Protein AF-A0A1B7NQL5-F1 (afdb_monomer_lite)

Secondary structure (DSSP, 8-state):
------GGG--PPPPPSSHHHHHHHHHHHHHHHHHHHHHHH-HHHHHH-HHHIIIIITTTGGG-HHHHHHHHHHHHHHHTTT-HHHHHHHHHHHHHHHHHHHHHHHHHHHTT-GGGGGGHHHHHHHHHHHHHHHHHHHHTTT----TT---

Radius of gyration: 19.44 Å; chains: 1; bounding box: 49×43×49 Å

InterPro domains:
  IPR052427 Glycosyltransferase family GT2 and GT47 [PTHR47844] (3-150)

Foldseek 3Di:
DDDPDDPVPDDDDDADPDCVNLVVLLVVLLVLVVVLVVLQPDVVNCVPPVPCNVPPSVCLVVLLCVVNLVVVLVVLCVVCVVDPVSSVVSNVVSVVVVLVVLVVVCVVVCVVPVVCVVCSVVSVVVSNVSSVSSVVSVVVSVDPDPVVDDD

Structure (mmCIF, N/CA/C/O backbone):
data_AF-A0A1B7NQL5-F1
#
_entry.id   AF-A0A1B7NQL5-F1
#
loop_
_atom_site.group_PDB
_atom_site.id
_atom_site.type_symbol
_atom_site.label_atom_id
_atom_site.label_alt_id
_atom_site.label_comp_id
_atom_site.label_asym_id
_atom_site.label_entity_id
_atom_site.label_seq_id
_atom_site.pdbx_PDB_ins_code
_atom_site.Cartn_x
_atom_site.Cartn_y
_atom_site.Cartn_z
_atom_site.occupancy
_atom_site.B_iso_or_equiv
_atom_site.auth_seq_id
_atom_site.auth_comp_id
_atom_site.auth_asym_id
_atom_site.auth_atom_id
_atom_site.pdbx_PDB_model_num
ATOM 1 N N . MET A 1 1 ? 12.531 -5.306 25.997 1.00 44.16 1 MET A N 1
ATOM 2 C CA . MET A 1 1 ? 11.134 -5.563 25.584 1.00 44.16 1 MET A CA 1
ATOM 3 C C . MET A 1 1 ? 11.053 -7.027 25.187 1.00 44.16 1 MET A C 1
ATOM 5 O O . MET A 1 1 ? 11.649 -7.391 24.185 1.00 44.16 1 MET A O 1
ATOM 9 N N . TYR A 1 2 ? 10.441 -7.876 26.013 1.00 54.28 2 TYR A N 1
ATOM 10 C CA . TYR A 1 2 ? 10.239 -9.285 25.668 1.00 54.28 2 TYR A CA 1
ATOM 11 C C . TYR A 1 2 ? 8.988 -9.381 24.795 1.00 54.28 2 TYR A C 1
ATOM 13 O O . TYR A 1 2 ? 7.896 -9.052 25.249 1.00 54.28 2 TYR A O 1
ATOM 21 N N . PHE A 1 3 ? 9.153 -9.775 23.533 1.00 62.84 3 PHE A N 1
ATOM 22 C CA . PHE A 1 3 ? 8.026 -10.105 22.668 1.00 62.84 3 PHE A CA 1
ATOM 23 C C . PHE A 1 3 ? 7.581 -11.529 22.998 1.00 62.84 3 PHE A C 1
ATOM 25 O O . PHE A 1 3 ? 8.237 -12.495 22.617 1.00 62.84 3 PHE A O 1
ATOM 32 N N . GLN A 1 4 ? 6.485 -11.656 23.745 1.00 73.69 4 GLN A N 1
ATOM 33 C CA . GLN A 1 4 ? 5.819 -12.940 23.938 1.00 73.69 4 GLN A CA 1
ATOM 34 C C . GLN A 1 4 ? 5.035 -13.260 22.666 1.00 73.69 4 GLN A C 1
ATOM 36 O O . GLN A 1 4 ? 3.957 -12.720 22.437 1.00 73.69 4 GLN A O 1
ATOM 41 N N . ASN A 1 5 ? 5.620 -14.095 21.811 1.00 71.38 5 ASN A N 1
ATOM 42 C CA . ASN A 1 5 ? 4.960 -14.652 20.639 1.00 71.38 5 ASN A CA 1
ATOM 43 C C . ASN A 1 5 ? 4.732 -16.144 20.899 1.00 71.38 5 ASN A C 1
ATOM 45 O O . ASN A 1 5 ? 5.573 -16.971 20.551 1.00 71.38 5 ASN A O 1
ATOM 49 N N . ASP A 1 6 ? 3.642 -16.462 21.598 1.00 80.06 6 ASP A N 1
ATOM 50 C CA . ASP A 1 6 ? 3.214 -17.840 21.846 1.00 80.06 6 ASP A CA 1
ATOM 51 C C . ASP A 1 6 ? 2.011 -18.156 20.941 1.00 80.06 6 ASP A C 1
ATOM 53 O O . ASP A 1 6 ? 1.071 -17.354 20.905 1.00 80.06 6 ASP A O 1
ATOM 57 N N . PRO A 1 7 ? 1.989 -19.300 20.232 1.00 75.75 7 PRO A N 1
ATOM 58 C CA . PRO A 1 7 ? 0.844 -19.713 19.418 1.00 75.75 7 PRO A CA 1
ATOM 59 C C . PRO A 1 7 ? -0.487 -19.733 20.186 1.00 75.75 7 PRO A C 1
ATOM 61 O O . PRO A 1 7 ? -1.542 -19.495 19.608 1.00 75.75 7 PRO A O 1
ATOM 64 N N . LYS A 1 8 ? -0.462 -19.970 21.503 1.00 75.06 8 LYS A N 1
ATOM 65 C CA . LYS A 1 8 ? -1.659 -19.970 22.361 1.00 75.06 8 LYS A CA 1
ATOM 66 C C . LYS A 1 8 ? -2.215 -18.571 22.629 1.00 75.06 8 LYS A C 1
ATOM 68 O O . LYS A 1 8 ? -3.329 -18.454 23.128 1.00 75.06 8 LYS A O 1
ATOM 73 N N . ALA A 1 9 ? -1.452 -17.523 22.323 1.00 78.50 9 ALA A N 1
ATOM 74 C CA . ALA A 1 9 ? -1.863 -16.129 22.447 1.00 78.50 9 ALA A CA 1
ATOM 75 C C . ALA A 1 9 ? -2.358 -15.530 21.113 1.00 78.50 9 ALA A C 1
ATOM 77 O O . ALA A 1 9 ? -2.580 -14.320 21.029 1.00 78.50 9 ALA A O 1
ATOM 78 N N . GLU A 1 10 ? -2.538 -16.344 20.064 1.00 77.75 10 GLU A N 1
ATOM 79 C CA . GLU A 1 10 ? -3.060 -15.882 18.777 1.00 77.75 10 GLU A CA 1
ATOM 80 C C . GLU A 1 10 ? -4.555 -15.538 18.878 1.00 77.75 10 GLU A C 1
ATOM 82 O O . GLU A 1 10 ? -5.410 -16.394 19.106 1.00 77.75 10 GLU A O 1
ATOM 87 N N . VAL A 1 11 ? -4.889 -14.257 18.697 1.00 78.31 11 VAL A N 1
ATOM 88 C CA . VAL A 1 11 ? -6.280 -13.791 18.688 1.00 78.31 11 VAL A CA 1
ATOM 89 C C . VAL A 1 11 ? -6.833 -13.876 17.270 1.00 78.31 11 VAL A C 1
ATOM 91 O O . VAL A 1 11 ? -6.478 -13.075 16.405 1.00 78.31 11 VAL A O 1
ATOM 94 N N . GLN A 1 12 ? -7.751 -14.812 17.042 1.00 77.25 12 GLN A N 1
ATOM 95 C CA . GLN A 1 12 ? -8.478 -14.908 15.779 1.00 77.25 12 GLN A CA 1
ATOM 96 C C . GLN A 1 12 ? -9.683 -13.965 15.781 1.00 77.25 12 GLN A C 1
ATOM 98 O O . GLN A 1 12 ? -10.548 -14.022 16.655 1.00 77.25 12 GLN A O 1
ATOM 103 N N . THR A 1 13 ? -9.757 -13.077 14.791 1.00 74.25 13 THR A N 1
ATOM 104 C CA . THR A 1 13 ? -10.932 -12.223 14.599 1.00 74.25 13 THR A CA 1
ATOM 105 C C . THR A 1 13 ? -11.946 -12.927 13.714 1.00 74.25 13 THR A C 1
ATOM 107 O O . THR A 1 13 ? -11.655 -13.193 12.547 1.00 74.25 13 THR A O 1
ATOM 110 N N . THR A 1 14 ? -13.146 -13.173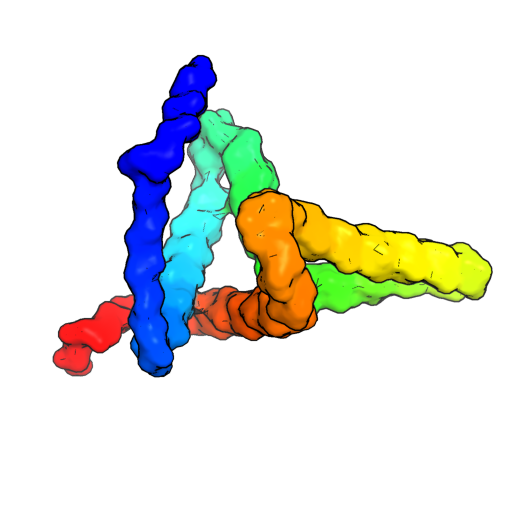 14.234 1.00 72.06 14 THR A N 1
ATOM 111 C CA . THR A 1 14 ? -14.261 -13.649 13.416 1.00 72.06 14 THR A CA 1
ATOM 112 C C . THR A 1 14 ? -14.704 -12.537 12.465 1.00 72.06 14 THR A C 1
ATOM 114 O O . THR A 1 14 ? -14.937 -11.393 12.864 1.00 72.06 14 THR A O 1
ATOM 117 N N . LEU A 1 15 ? -14.756 -12.865 11.178 1.00 72.06 15 LEU A N 1
ATOM 118 C CA . LEU A 1 15 ? -15.222 -11.975 10.120 1.00 72.06 15 LEU A CA 1
ATOM 119 C C . LEU A 1 15 ? -16.657 -12.380 9.778 1.00 72.06 15 LEU A C 1
ATOM 121 O O . LEU A 1 15 ? -16.961 -13.566 9.689 1.00 72.06 15 LEU A O 1
ATOM 125 N N . GLU A 1 16 ? -17.553 -11.404 9.635 1.00 76.19 16 GLU A N 1
ATOM 126 C CA . GLU A 1 16 ? -18.906 -11.687 9.147 1.00 76.19 16 GLU A CA 1
ATOM 127 C C . GLU A 1 16 ? -18.847 -12.037 7.649 1.00 76.19 16 GLU A C 1
ATOM 129 O O . GLU A 1 16 ? -18.048 -11.459 6.919 1.00 76.19 16 GLU A O 1
ATOM 134 N N . ASN A 1 17 ? -19.687 -12.961 7.174 1.00 74.50 17 ASN A N 1
ATOM 135 C CA . ASN A 1 17 ? -19.663 -13.406 5.769 1.00 74.50 17 ASN A CA 1
ATOM 136 C C . ASN A 1 17 ? -20.533 -12.544 4.830 1.00 74.50 17 ASN A C 1
ATOM 138 O O . ASN A 1 17 ? -20.478 -12.701 3.613 1.00 74.50 17 ASN A O 1
ATOM 142 N N . ASP A 1 18 ? -21.320 -11.619 5.385 1.00 79.31 18 ASP A N 1
ATOM 143 C CA . ASP A 1 18 ? -22.311 -10.833 4.644 1.00 79.31 18 ASP A CA 1
ATOM 144 C C . ASP A 1 18 ? -21.805 -9.434 4.256 1.00 79.31 18 ASP A C 1
ATOM 146 O O . ASP A 1 18 ? -20.749 -8.970 4.685 1.00 79.31 18 ASP A O 1
ATOM 150 N N . ALA A 1 19 ? -22.641 -8.658 3.552 1.00 76.81 19 ALA A N 1
ATOM 151 C CA . ALA A 1 19 ? -22.429 -7.226 3.288 1.00 76.81 19 ALA A CA 1
ATOM 152 C C . ALA A 1 19 ? -22.170 -6.378 4.558 1.00 76.81 19 ALA A C 1
ATOM 154 O O . ALA A 1 19 ? -21.692 -5.240 4.486 1.00 76.81 19 ALA A O 1
ATOM 155 N N . LYS A 1 20 ? -22.462 -6.922 5.743 1.00 78.44 20 LYS A N 1
ATOM 156 C CA . LYS A 1 20 ? -22.084 -6.339 7.029 1.00 78.44 20 LYS A CA 1
ATOM 157 C C . LYS A 1 20 ? -20.563 -6.261 7.215 1.00 78.44 20 LYS A C 1
ATOM 159 O O . LYS A 1 20 ? -20.099 -5.276 7.787 1.00 78.44 20 LYS A O 1
ATOM 164 N N . PHE A 1 21 ? -19.781 -7.182 6.647 1.00 81.88 21 PHE A N 1
ATOM 165 C CA . PHE A 1 21 ? -18.317 -7.113 6.624 1.00 81.88 21 PHE A CA 1
ATOM 166 C C . PHE A 1 21 ? -17.818 -5.808 6.003 1.00 81.88 21 PHE A C 1
ATOM 168 O O . PHE A 1 21 ? -17.033 -5.079 6.608 1.00 81.88 21 PHE A O 1
ATOM 175 N N . LEU A 1 22 ? -18.367 -5.429 4.847 1.00 82.62 22 LEU A N 1
ATOM 176 C CA . LEU A 1 22 ? -18.026 -4.171 4.179 1.00 82.62 22 LEU A CA 1
ATOM 177 C C . LEU A 1 22 ? -18.352 -2.963 5.063 1.00 82.62 22 LEU A C 1
ATOM 179 O O . LEU A 1 22 ? -17.539 -2.043 5.195 1.00 82.62 22 LEU A O 1
ATOM 183 N N . LYS A 1 23 ? -19.510 -2.979 5.739 1.00 81.38 23 LYS A N 1
ATOM 184 C CA . LYS A 1 23 ? -19.886 -1.930 6.702 1.00 81.38 23 LYS A CA 1
ATOM 185 C C . LYS A 1 23 ? -18.894 -1.862 7.870 1.00 81.38 23 LYS A C 1
ATOM 187 O O . LYS A 1 23 ? -18.507 -0.760 8.275 1.00 81.38 23 LYS A O 1
ATOM 192 N N . GLN A 1 24 ? -18.440 -3.007 8.384 1.00 82.56 24 GLN A N 1
ATOM 193 C CA . GLN A 1 24 ? -17.405 -3.077 9.417 1.00 82.56 24 GLN A CA 1
ATOM 194 C C . GLN A 1 24 ? -16.063 -2.516 8.917 1.00 82.56 24 GLN A C 1
ATOM 196 O O . GLN A 1 24 ? -15.449 -1.717 9.629 1.00 82.56 24 GLN A O 1
ATOM 201 N N . CYS A 1 25 ? -15.633 -2.850 7.696 1.00 85.81 25 CYS A N 1
ATOM 202 C CA . CYS A 1 25 ? -14.410 -2.322 7.086 1.00 85.81 25 CYS A CA 1
ATOM 203 C C . CYS A 1 25 ? -14.463 -0.802 6.922 1.00 85.81 25 CYS A C 1
ATOM 205 O O . CYS A 1 25 ? -13.541 -0.107 7.347 1.00 85.81 25 CYS A O 1
ATOM 207 N N . VAL A 1 26 ? -15.563 -0.269 6.380 1.00 85.44 26 VAL A N 1
ATOM 208 C CA . VAL A 1 26 ? -15.772 1.179 6.220 1.00 85.44 26 VAL A CA 1
ATOM 209 C C . VAL A 1 26 ? -15.763 1.880 7.579 1.00 85.44 26 VAL A C 1
ATOM 211 O O . VAL A 1 26 ? -15.178 2.951 7.725 1.00 85.44 26 VAL A O 1
ATOM 214 N N . ARG A 1 27 ? -16.391 1.294 8.606 1.00 85.56 27 ARG A N 1
ATOM 215 C CA . ARG A 1 27 ? -16.359 1.829 9.976 1.00 85.56 27 ARG A CA 1
ATOM 216 C C . ARG A 1 27 ? -14.937 1.853 10.537 1.00 85.56 27 ARG A C 1
ATOM 218 O O . ARG A 1 27 ? -14.500 2.902 11.000 1.00 85.56 27 ARG A O 1
ATOM 225 N N . ARG A 1 28 ? -14.212 0.731 10.468 1.00 83.31 28 ARG A N 1
ATOM 226 C CA . ARG A 1 28 ? -12.831 0.624 10.967 1.00 83.31 28 ARG A CA 1
ATOM 227 C C . ARG A 1 28 ? -11.908 1.606 10.243 1.00 83.31 28 ARG A C 1
ATOM 229 O O . ARG A 1 28 ? -11.108 2.276 10.888 1.00 83.31 28 ARG A O 1
ATOM 236 N N . SER A 1 29 ? -12.073 1.742 8.929 1.00 86.88 29 SER A N 1
ATOM 237 C CA . SER A 1 29 ? -11.317 2.689 8.112 1.00 86.88 29 SER A CA 1
ATOM 238 C C . SER A 1 29 ? -11.597 4.145 8.501 1.00 86.88 29 SER A C 1
ATOM 240 O O . SER A 1 29 ? -10.656 4.906 8.709 1.00 86.88 29 SER A O 1
ATOM 242 N N . ARG A 1 30 ? -12.867 4.530 8.711 1.00 84.44 30 ARG A N 1
ATOM 243 C CA . ARG A 1 30 ? -13.231 5.876 9.202 1.00 84.44 30 ARG A CA 1
ATOM 244 C C . ARG A 1 30 ? -12.586 6.196 10.552 1.00 84.44 30 ARG A C 1
ATOM 246 O O . ARG A 1 30 ? -12.041 7.282 10.720 1.00 84.44 30 ARG A O 1
ATOM 253 N N . SER A 1 31 ? -12.640 5.270 11.511 1.00 84.75 31 SER A N 1
ATOM 254 C CA . SER A 1 31 ? -12.013 5.461 12.827 1.00 84.75 31 SER A CA 1
ATOM 255 C C . SER A 1 31 ? -10.499 5.648 12.723 1.00 84.75 31 SER A C 1
ATOM 257 O O . SER A 1 31 ? -9.957 6.537 13.375 1.00 84.75 31 SER A O 1
ATOM 259 N N . ASN A 1 32 ? -9.840 4.856 11.874 1.00 86.31 32 ASN A N 1
ATOM 260 C CA . ASN A 1 32 ? -8.406 4.962 11.613 1.00 86.31 32 ASN A CA 1
ATOM 261 C C . ASN A 1 32 ? -8.050 6.343 11.035 1.00 86.31 32 ASN A C 1
ATOM 263 O O . ASN A 1 32 ? -7.231 7.054 11.608 1.00 86.31 32 ASN A O 1
ATOM 267 N N . TRP A 1 33 ? -8.766 6.787 9.995 1.00 85.12 33 TRP A N 1
ATOM 268 C CA . TRP A 1 33 ? -8.583 8.118 9.414 1.00 85.12 33 TRP A CA 1
ATOM 269 C C . TRP A 1 33 ? -8.751 9.250 10.428 1.00 85.12 33 TRP A C 1
ATOM 271 O O . TRP A 1 33 ? -7.897 10.128 10.501 1.00 85.12 33 TRP A O 1
ATOM 281 N N . ARG A 1 34 ? -9.816 9.233 11.240 1.00 84.44 34 ARG A N 1
ATOM 282 C CA . ARG A 1 34 ? -10.046 10.276 12.257 1.00 84.44 34 ARG A CA 1
ATOM 283 C C . ARG A 1 34 ? -8.906 10.347 13.265 1.00 84.44 34 ARG A C 1
ATOM 285 O O . ARG A 1 34 ? -8.447 11.439 13.585 1.00 84.44 34 ARG A O 1
ATOM 292 N N . SER A 1 35 ? -8.467 9.190 13.759 1.00 85.00 35 SER A N 1
ATOM 293 C CA . SER A 1 35 ? -7.384 9.122 14.736 1.00 85.00 35 SER A CA 1
ATOM 294 C C . SER A 1 35 ? -6.068 9.596 14.128 1.00 85.00 35 SER A C 1
ATOM 296 O O . SER A 1 35 ? -5.425 10.471 14.695 1.00 85.00 35 SER A O 1
ATOM 298 N N . ASN A 1 36 ? -5.696 9.079 12.956 1.00 86.88 36 ASN A N 1
ATOM 299 C CA . ASN A 1 36 ? -4.417 9.403 12.332 1.00 86.88 36 ASN A CA 1
ATOM 300 C C . ASN A 1 36 ? -4.342 10.870 11.911 1.00 86.88 36 ASN A C 1
ATOM 302 O O . ASN A 1 36 ? -3.312 11.496 12.127 1.00 86.88 36 ASN A O 1
ATOM 306 N N . LEU A 1 37 ? -5.422 11.436 11.356 1.00 84.88 37 LEU A N 1
ATOM 307 C CA . LEU A 1 37 ? -5.463 12.855 10.993 1.00 84.88 37 LEU A CA 1
ATOM 308 C C . LEU A 1 37 ? -5.324 13.746 12.228 1.00 84.88 37 LEU A C 1
ATOM 310 O O . LEU A 1 37 ? -4.527 14.678 12.206 1.00 84.88 37 LEU A O 1
ATOM 314 N N . ARG A 1 38 ? -6.028 13.426 13.322 1.00 85.81 38 ARG A N 1
ATOM 315 C CA . ARG A 1 38 ? -5.905 14.175 14.579 1.00 85.81 38 ARG A CA 1
ATOM 316 C C . ARG A 1 38 ? -4.480 14.109 15.132 1.00 85.81 38 ARG A C 1
ATOM 318 O O . ARG A 1 38 ? -3.905 15.148 15.442 1.00 85.81 38 ARG A O 1
ATOM 325 N N . SER A 1 39 ? -3.895 12.912 15.188 1.00 85.69 39 SER A N 1
ATOM 326 C CA . SER A 1 39 ? -2.518 12.711 15.648 1.00 85.69 39 SER A CA 1
ATOM 327 C C . SER A 1 39 ? -1.489 13.426 14.770 1.00 85.69 39 SER A C 1
ATOM 329 O O . SER A 1 39 ? -0.512 13.949 15.295 1.00 85.69 39 SER A O 1
ATOM 331 N N . LEU A 1 40 ? -1.718 13.503 13.456 1.00 85.19 40 LEU A N 1
ATOM 332 C CA . LEU A 1 40 ? -0.847 14.223 12.527 1.00 85.19 40 LEU A CA 1
ATOM 333 C C . LEU A 1 40 ? -0.936 15.746 12.707 1.00 85.19 40 LEU A C 1
ATOM 335 O O . LEU A 1 40 ? 0.069 16.432 12.561 1.00 85.19 40 LEU A O 1
ATOM 339 N N . THR A 1 41 ? -2.110 16.288 13.035 1.00 86.12 41 THR A N 1
ATOM 340 C CA . THR A 1 41 ? -2.280 17.734 13.275 1.00 86.12 41 THR A CA 1
ATOM 341 C C . THR A 1 41 ? -1.772 18.194 14.641 1.00 86.12 41 THR A C 1
ATOM 343 O O . THR A 1 41 ? -1.531 19.379 14.845 1.00 86.12 41 THR A O 1
ATOM 346 N N . GLU A 1 42 ? -1.620 17.277 15.594 1.00 89.69 42 GLU A N 1
ATOM 347 C CA . GLU A 1 42 ? -1.282 17.607 16.974 1.00 89.69 42 GLU A CA 1
ATOM 348 C C . GLU A 1 42 ? 0.238 17.632 17.196 1.00 89.69 42 GLU A C 1
ATOM 350 O O . GLU A 1 42 ? 0.883 16.586 17.286 1.00 89.69 42 GLU A O 1
ATOM 355 N N . SER A 1 43 ? 0.818 18.828 17.350 1.00 80.50 43 SER A N 1
ATOM 356 C CA . SER A 1 43 ? 2.270 19.033 17.521 1.00 80.50 43 SER A CA 1
ATOM 357 C C . SER A 1 43 ? 2.877 18.281 18.713 1.00 80.50 43 SER A C 1
ATOM 359 O O . SER A 1 43 ? 4.033 17.863 18.656 1.00 80.50 43 SER A O 1
ATOM 361 N N . ALA A 1 44 ? 2.102 18.050 19.777 1.00 84.88 44 ALA A N 1
ATOM 362 C CA . ALA A 1 44 ? 2.551 17.269 20.930 1.00 84.88 44 ALA A CA 1
ATOM 363 C C . ALA A 1 44 ? 2.883 15.811 20.553 1.00 84.88 44 ALA A C 1
ATOM 365 O O . ALA A 1 44 ? 3.818 15.226 21.101 1.00 84.88 44 ALA A O 1
ATOM 366 N N . THR A 1 45 ? 2.172 15.236 19.577 1.00 84.50 45 THR A N 1
ATOM 367 C CA . THR A 1 45 ? 2.429 13.879 19.074 1.00 84.50 45 THR A CA 1
ATOM 368 C C . THR A 1 45 ? 3.771 13.803 18.350 1.00 84.50 45 THR A C 1
ATOM 370 O O . THR A 1 45 ? 4.525 12.853 18.557 1.00 84.50 45 THR A O 1
ATOM 373 N N . TRP A 1 46 ? 4.110 14.831 17.568 1.00 83.69 46 TRP A N 1
ATOM 374 C CA . TRP A 1 46 ? 5.386 14.913 16.852 1.00 83.69 46 TRP A CA 1
ATOM 375 C C . TRP A 1 46 ? 6.579 14.981 17.800 1.00 83.69 46 TRP A C 1
ATOM 377 O O . TRP A 1 46 ? 7.588 14.323 17.564 1.00 83.69 46 TRP A O 1
ATOM 387 N N . GLN A 1 47 ? 6.455 15.743 18.888 1.00 86.06 47 GLN A N 1
ATOM 388 C CA . GLN A 1 47 ? 7.526 15.886 19.874 1.00 86.06 47 GLN A CA 1
ATOM 389 C C . GLN A 1 47 ? 7.669 14.643 20.756 1.00 86.06 47 GLN A C 1
ATOM 391 O O . GLN A 1 47 ? 8.782 14.214 21.049 1.00 86.06 47 GLN A O 1
ATOM 396 N N . ARG A 1 48 ? 6.548 14.043 21.174 1.00 87.81 48 ARG A N 1
ATOM 397 C CA . ARG A 1 48 ? 6.552 12.913 22.113 1.00 87.81 48 ARG A CA 1
ATOM 398 C C . ARG A 1 48 ? 6.797 11.564 21.435 1.00 87.81 48 ARG A C 1
ATOM 400 O O . ARG A 1 48 ? 7.413 10.689 22.037 1.00 87.81 48 ARG A O 1
ATOM 407 N N . TYR A 1 49 ? 6.329 11.394 20.197 1.00 88.88 49 TYR A N 1
ATOM 408 C CA . TYR A 1 49 ? 6.400 10.141 19.440 1.00 88.88 49 TYR A CA 1
ATOM 409 C C . TYR A 1 49 ? 6.813 10.375 17.972 1.00 88.88 49 TYR A C 1
ATOM 411 O O . TYR A 1 49 ? 6.054 10.041 17.052 1.00 88.88 49 TYR A O 1
ATOM 419 N N . PRO A 1 50 ? 8.020 10.912 17.710 1.00 86.50 50 PRO A N 1
ATOM 420 C CA . PRO A 1 50 ? 8.456 11.262 16.355 1.00 86.50 50 PRO A CA 1
ATOM 421 C C . PRO A 1 50 ? 8.524 10.041 15.428 1.00 86.50 50 PRO A C 1
ATOM 423 O O . PRO A 1 50 ? 8.053 10.091 14.294 1.00 86.50 50 PRO A O 1
ATOM 426 N N . TRP A 1 51 ? 9.025 8.907 15.927 1.00 87.25 51 TRP A N 1
ATOM 427 C CA . TRP A 1 51 ? 9.152 7.670 15.149 1.00 87.25 51 TRP A CA 1
ATOM 428 C C . TRP A 1 51 ? 7.804 7.075 14.741 1.00 87.25 51 TRP A C 1
ATOM 430 O O . TRP A 1 51 ? 7.617 6.691 13.585 1.00 87.25 51 TRP A O 1
ATOM 440 N N . SER A 1 52 ? 6.840 7.030 15.663 1.00 87.00 52 SER A N 1
ATOM 441 C CA . SER A 1 52 ? 5.480 6.572 15.358 1.00 87.00 52 SER A CA 1
ATOM 442 C C . SER A 1 52 ? 4.793 7.523 14.384 1.00 87.00 52 SER A C 1
ATOM 444 O O . SER A 1 52 ? 4.102 7.086 13.466 1.00 87.00 52 SER A O 1
ATOM 446 N N . THR A 1 53 ? 5.035 8.826 14.529 1.00 84.62 53 THR A N 1
ATOM 447 C CA . THR A 1 53 ? 4.485 9.833 13.621 1.00 84.62 53 THR A CA 1
ATOM 448 C C . THR A 1 53 ? 5.024 9.680 12.208 1.00 84.62 53 THR A C 1
ATOM 450 O O . THR A 1 53 ? 4.243 9.658 11.258 1.00 84.62 53 THR A O 1
ATOM 453 N N . TYR A 1 54 ? 6.329 9.454 12.074 1.00 84.25 54 TYR A N 1
ATOM 454 C CA . TYR A 1 54 ? 6.975 9.193 10.794 1.00 84.25 54 TYR A CA 1
ATOM 455 C C . TYR A 1 54 ? 6.496 7.887 10.142 1.00 84.25 54 TYR A C 1
ATOM 457 O O . TYR A 1 54 ? 6.147 7.863 8.966 1.00 84.25 54 TYR A O 1
ATOM 465 N N . THR A 1 55 ? 6.449 6.789 10.896 1.00 84.25 55 THR A N 1
ATOM 466 C CA . THR A 1 55 ? 6.188 5.458 10.321 1.00 84.25 55 THR A CA 1
ATOM 467 C C . THR A 1 55 ? 4.707 5.138 10.141 1.00 84.25 55 THR A C 1
ATOM 469 O O . THR A 1 55 ? 4.360 4.427 9.200 1.00 84.25 55 THR A O 1
ATOM 472 N N . VAL A 1 56 ? 3.823 5.650 11.001 1.00 79.56 56 VAL A N 1
ATOM 473 C CA . VAL A 1 56 ? 2.395 5.284 11.031 1.00 79.56 56 VAL A CA 1
ATOM 474 C C . VAL A 1 56 ? 1.517 6.407 10.487 1.00 79.56 56 VAL A C 1
ATOM 476 O O . VAL A 1 56 ? 0.702 6.179 9.590 1.00 79.56 56 VAL A O 1
ATOM 479 N N . PHE A 1 57 ? 1.669 7.628 11.005 1.00 82.12 57 PHE A N 1
ATOM 480 C CA . PHE A 1 57 ? 0.767 8.730 10.655 1.00 82.12 57 PHE A CA 1
ATOM 481 C C . PHE A 1 57 ? 1.117 9.332 9.294 1.00 82.12 57 PHE A C 1
ATOM 483 O O . PHE A 1 57 ? 0.239 9.461 8.442 1.00 82.12 57 PHE A O 1
ATOM 490 N N . LEU A 1 58 ? 2.398 9.592 9.030 1.00 79.25 58 LEU A N 1
ATOM 491 C CA . LEU A 1 58 ? 2.847 10.160 7.757 1.00 79.25 58 LEU A CA 1
ATOM 492 C C . LEU A 1 58 ? 2.667 9.192 6.577 1.00 79.25 58 LEU A C 1
ATOM 494 O O . LEU A 1 58 ? 2.417 9.624 5.456 1.00 79.25 58 LEU A O 1
ATOM 498 N N . THR A 1 59 ? 2.720 7.880 6.825 1.00 79.56 59 THR A N 1
ATOM 499 C CA . THR A 1 59 ? 2.486 6.856 5.791 1.00 79.56 59 THR A CA 1
ATOM 500 C C . THR A 1 59 ? 1.005 6.567 5.548 1.00 79.56 59 THR A C 1
ATOM 502 O O . THR A 1 59 ? 0.673 5.818 4.631 1.00 79.56 59 THR A O 1
ATOM 505 N N . THR A 1 60 ? 0.090 7.156 6.325 1.00 77.88 60 THR A N 1
ATOM 506 C CA . THR A 1 60 ? -1.363 6.991 6.147 1.00 77.88 60 THR A CA 1
ATOM 507 C C . THR A 1 60 ? -1.833 7.330 4.721 1.00 77.88 60 THR A C 1
ATOM 509 O O . THR A 1 60 ? -2.521 6.493 4.132 1.00 77.88 60 THR A O 1
ATOM 512 N N . PRO A 1 61 ? -1.449 8.468 4.102 1.00 67.50 61 PRO A N 1
ATOM 513 C CA . PRO A 1 61 ? -1.754 8.730 2.691 1.00 67.50 61 PRO A CA 1
ATOM 514 C C . PRO A 1 61 ? -1.108 7.716 1.737 1.00 67.50 61 PRO A C 1
ATOM 516 O O . PRO A 1 61 ? -1.737 7.315 0.7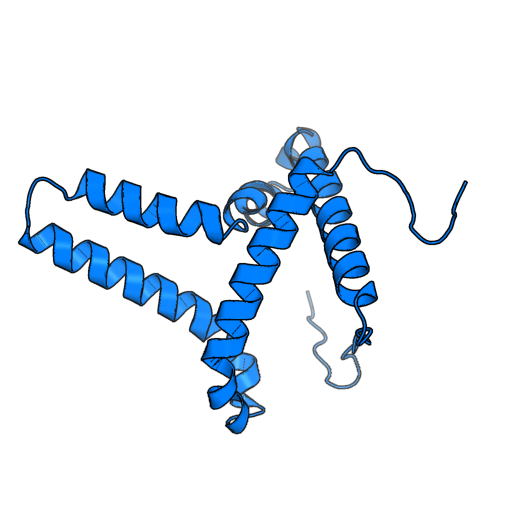64 1.00 67.50 61 PRO A O 1
ATOM 519 N N . THR A 1 62 ? 0.093 7.221 2.045 1.00 66.44 62 THR A N 1
ATOM 520 C CA . THR A 1 62 ? 0.801 6.190 1.261 1.00 66.44 62 THR A CA 1
ATOM 521 C C . THR A 1 62 ? 0.087 4.832 1.286 1.00 66.44 62 THR A C 1
ATOM 523 O O . THR A 1 62 ? 0.318 3.979 0.431 1.00 66.44 62 THR A O 1
ATOM 526 N N . GLN A 1 63 ? -0.814 4.605 2.248 1.00 73.12 63 GLN A N 1
ATOM 527 C CA . GLN A 1 63 ? -1.652 3.404 2.286 1.00 73.12 63 GLN A CA 1
ATOM 528 C C . GLN A 1 63 ? -2.811 3.440 1.280 1.00 73.12 63 GLN A C 1
ATOM 530 O O . GLN A 1 63 ? -3.512 2.432 1.145 1.00 73.12 63 GLN A O 1
ATOM 535 N N . LEU A 1 64 ? -3.032 4.563 0.589 1.00 78.44 64 LEU A N 1
ATOM 536 C CA . LEU A 1 64 ? -3.973 4.680 -0.522 1.00 78.44 64 LEU A CA 1
ATOM 537 C C . LEU A 1 64 ? -3.341 4.114 -1.796 1.00 78.44 64 LEU A C 1
ATOM 539 O O . LEU A 1 64 ? -3.097 4.833 -2.759 1.00 78.44 64 LEU A O 1
ATOM 543 N N . THR A 1 65 ? -3.105 2.802 -1.806 1.00 78.44 65 THR A N 1
ATOM 544 C CA . THR A 1 65 ? -2.518 2.056 -2.931 1.00 78.44 65 THR A CA 1
ATOM 545 C C . THR A 1 65 ? -3.057 2.443 -4.315 1.00 78.44 65 THR A C 1
ATOM 547 O O . THR A 1 65 ? -2.225 2.712 -5.179 1.00 78.44 65 THR A O 1
ATOM 550 N N . PRO A 1 66 ? -4.383 2.572 -4.554 1.00 81.06 66 PRO A N 1
ATOM 551 C CA . PRO A 1 66 ? -4.892 2.967 -5.872 1.00 81.06 66 PRO A CA 1
ATOM 552 C C . PRO A 1 66 ? -4.537 4.400 -6.301 1.00 81.06 66 PRO A C 1
ATOM 554 O O . PRO A 1 66 ? -4.678 4.713 -7.474 1.00 81.06 66 PRO A O 1
ATOM 557 N N . ILE A 1 67 ? -4.087 5.272 -5.395 1.00 83.69 67 ILE A N 1
ATOM 558 C CA . ILE A 1 67 ? -3.614 6.627 -5.730 1.00 83.69 67 ILE A CA 1
ATOM 559 C C . ILE A 1 67 ? -2.086 6.656 -5.769 1.00 83.69 67 ILE A C 1
ATOM 561 O O . ILE A 1 67 ? -1.492 7.173 -6.710 1.00 83.69 67 ILE A O 1
ATOM 565 N N . THR A 1 68 ? -1.436 6.088 -4.753 1.00 84.19 68 THR A N 1
ATOM 566 C CA . THR A 1 68 ? 0.017 6.166 -4.587 1.00 84.19 68 THR A CA 1
ATOM 567 C C . THR A 1 68 ? 0.775 5.391 -5.663 1.00 84.19 68 THR A C 1
ATOM 569 O O . THR A 1 68 ? 1.794 5.878 -6.144 1.00 84.19 68 THR A O 1
ATOM 572 N N . GLU A 1 69 ? 0.299 4.209 -6.067 1.00 85.38 69 GLU A N 1
ATOM 573 C CA . GLU A 1 69 ? 1.001 3.384 -7.061 1.00 85.38 69 GLU A CA 1
ATOM 574 C C . GLU A 1 69 ? 0.972 4.010 -8.466 1.00 85.38 69 GLU A C 1
ATOM 576 O O . GLU A 1 69 ? 2.050 4.175 -9.042 1.00 85.38 69 GLU A O 1
ATOM 581 N N . PRO A 1 70 ? -0.180 4.466 -9.005 1.00 87.12 70 PRO A N 1
ATOM 582 C CA . PRO A 1 70 ? -0.194 5.191 -10.276 1.00 87.12 70 PRO A CA 1
ATOM 583 C C . PRO A 1 70 ? 0.602 6.495 -10.230 1.00 87.12 70 PRO A C 1
ATOM 585 O O . PRO A 1 70 ? 1.272 6.833 -11.202 1.00 87.12 70 PRO A O 1
ATOM 588 N N . LEU A 1 71 ? 0.575 7.213 -9.100 1.00 89.00 71 LEU A N 1
ATOM 589 C CA . LEU A 1 71 ? 1.350 8.442 -8.934 1.00 89.00 71 LEU A CA 1
ATOM 590 C C . LEU A 1 71 ? 2.861 8.171 -8.989 1.00 89.00 71 LEU A C 1
ATOM 592 O O . LEU A 1 71 ? 3.582 8.897 -9.665 1.00 89.00 71 LEU A O 1
ATOM 596 N N . LEU A 1 72 ? 3.341 7.112 -8.329 1.00 87.31 72 LEU A N 1
ATOM 597 C CA . LEU A 1 72 ? 4.743 6.685 -8.398 1.00 87.31 72 LEU A CA 1
ATOM 598 C C . LEU A 1 72 ? 5.156 6.326 -9.830 1.00 87.31 72 LEU A C 1
ATOM 600 O O . LEU A 1 72 ? 6.224 6.743 -10.278 1.00 87.31 72 LEU A O 1
ATOM 604 N N . ILE A 1 73 ? 4.303 5.599 -10.556 1.00 89.44 73 ILE A N 1
ATOM 605 C CA . ILE A 1 73 ? 4.535 5.257 -11.967 1.00 89.44 73 ILE A CA 1
ATOM 606 C C . ILE A 1 73 ? 4.591 6.527 -12.822 1.00 89.44 73 ILE A C 1
ATOM 608 O O . ILE A 1 73 ? 5.488 6.664 -13.649 1.00 89.44 73 ILE A O 1
ATOM 612 N N . TRP A 1 74 ? 3.684 7.480 -12.600 1.00 90.25 74 TRP A N 1
ATOM 613 C CA . TRP A 1 74 ? 3.645 8.744 -13.334 1.00 90.25 74 TRP A CA 1
ATOM 614 C C . TRP A 1 74 ? 4.879 9.618 -13.074 1.00 90.25 74 TRP A C 1
ATOM 616 O O . TRP A 1 74 ? 5.473 10.131 -14.021 1.00 90.25 74 TRP A O 1
ATOM 626 N N . ILE A 1 75 ? 5.311 9.746 -11.815 1.00 89.31 75 ILE A N 1
ATOM 627 C CA . ILE A 1 75 ? 6.536 10.478 -11.456 1.00 89.31 75 ILE A CA 1
ATOM 628 C C . ILE A 1 75 ? 7.759 9.809 -12.093 1.00 89.31 75 ILE A C 1
ATOM 630 O O . ILE A 1 75 ? 8.606 10.498 -12.658 1.00 89.31 75 ILE A O 1
ATOM 634 N N . CYS A 1 76 ? 7.842 8.476 -12.046 1.00 88.06 76 CYS A N 1
ATOM 635 C CA . CYS A 1 76 ? 8.923 7.727 -12.684 1.00 88.06 76 CYS A CA 1
ATOM 636 C C . CYS A 1 76 ? 8.924 7.938 -14.204 1.00 88.06 76 CYS A C 1
ATOM 638 O O . CYS A 1 76 ? 9.960 8.272 -14.772 1.00 88.06 76 CYS A O 1
ATOM 640 N N . HIS A 1 77 ? 7.754 7.862 -14.845 1.00 88.25 77 HIS A N 1
ATOM 641 C CA . HIS A 1 77 ? 7.604 8.146 -16.269 1.00 88.25 77 HIS A CA 1
ATOM 642 C C . HIS A 1 77 ? 8.091 9.557 -16.615 1.00 88.25 77 HIS A C 1
ATOM 644 O O . HIS A 1 77 ? 8.855 9.722 -17.560 1.00 88.25 77 HIS A O 1
ATOM 650 N N . LYS A 1 78 ? 7.669 10.573 -15.852 1.00 88.50 78 LYS A N 1
ATOM 651 C CA . LYS A 1 78 ? 8.053 11.974 -16.076 1.00 88.50 78 LYS A CA 1
ATOM 652 C C . LYS A 1 78 ? 9.540 12.234 -15.852 1.00 88.50 78 LYS A C 1
ATOM 654 O O . LYS A 1 78 ? 10.132 13.011 -16.589 1.00 88.50 78 LYS A O 1
ATOM 659 N N . SER A 1 79 ? 10.140 11.579 -14.863 1.00 86.56 79 SER A N 1
ATOM 660 C CA . SER A 1 79 ? 11.569 11.704 -14.561 1.00 86.56 79 SER A CA 1
ATOM 661 C C . SER A 1 79 ? 12.449 11.098 -15.658 1.00 86.56 79 SER A C 1
ATOM 663 O O . SER A 1 79 ? 13.525 11.607 -15.953 1.00 86.56 79 SER A O 1
ATOM 665 N N . THR A 1 80 ? 11.983 10.023 -16.296 1.00 85.94 80 THR A N 1
ATOM 666 C CA . THR A 1 80 ? 12.777 9.247 -17.258 1.00 85.94 80 THR A CA 1
ATOM 667 C C . THR A 1 80 ? 12.299 9.413 -18.704 1.00 85.94 80 THR A C 1
ATOM 669 O O . THR A 1 80 ? 12.585 8.578 -19.551 1.00 85.94 80 THR A O 1
ATOM 672 N N . GLU A 1 81 ? 11.553 10.474 -19.015 1.00 82.62 81 GLU A N 1
ATOM 673 C CA . GLU A 1 81 ? 11.018 10.729 -20.365 1.00 82.62 81 GLU A CA 1
ATOM 674 C C . GLU A 1 81 ? 12.127 11.054 -21.390 1.00 82.62 81 GLU A C 1
ATOM 676 O O . GLU A 1 81 ? 11.944 10.852 -22.586 1.00 82.62 81 GLU A O 1
ATOM 681 N N . ALA A 1 82 ? 13.296 11.512 -20.926 1.00 81.69 82 ALA A N 1
ATOM 682 C CA . ALA A 1 82 ? 14.401 11.951 -21.781 1.00 81.69 82 ALA A CA 1
ATOM 683 C C . ALA A 1 82 ? 15.210 10.811 -22.437 1.00 81.69 82 ALA A C 1
ATOM 685 O O . ALA A 1 82 ? 15.835 11.038 -23.471 1.00 81.69 82 ALA A O 1
ATOM 686 N N . ASP A 1 83 ? 15.210 9.602 -21.865 1.00 85.81 83 ASP A N 1
ATOM 687 C CA . ASP A 1 83 ? 15.978 8.455 -22.370 1.00 85.81 83 ASP A CA 1
ATOM 688 C C . ASP A 1 83 ? 15.123 7.179 -22.356 1.00 85.81 83 ASP A C 1
ATOM 690 O O . ASP A 1 83 ? 14.733 6.673 -21.303 1.00 85.81 83 ASP A O 1
ATOM 694 N N . PHE A 1 84 ? 14.860 6.625 -23.544 1.00 81.62 84 PHE A N 1
ATOM 695 C CA . PHE A 1 84 ? 14.009 5.450 -23.740 1.00 81.62 84 PHE A CA 1
ATOM 696 C C . PHE A 1 84 ? 14.539 4.177 -23.057 1.00 81.62 84 PHE A C 1
ATOM 698 O O . PHE A 1 84 ? 13.753 3.358 -22.565 1.00 81.62 84 PHE A O 1
ATOM 705 N N . VAL A 1 85 ? 15.861 3.982 -23.013 1.00 84.88 85 VAL A N 1
ATOM 706 C CA . VAL A 1 85 ? 16.458 2.775 -22.420 1.00 84.88 85 VAL A CA 1
ATOM 707 C C . VAL A 1 85 ? 16.347 2.841 -20.902 1.00 84.88 85 VAL A C 1
ATOM 709 O O . VAL A 1 85 ? 15.871 1.894 -20.267 1.00 84.88 85 VAL A O 1
ATOM 712 N N . GLN A 1 86 ? 16.707 3.988 -20.323 1.00 83.62 86 GLN A N 1
ATOM 713 C CA . GLN A 1 86 ? 16.548 4.229 -18.891 1.00 83.62 86 GLN A CA 1
ATOM 714 C C . GLN A 1 86 ? 15.077 4.186 -18.472 1.00 83.62 86 GLN A C 1
ATOM 716 O O . GLN A 1 86 ? 14.773 3.683 -17.388 1.00 83.62 86 GLN A O 1
ATOM 721 N N . HIS A 1 87 ? 14.164 4.642 -19.334 1.00 85.31 87 HIS A N 1
ATOM 722 C CA . HIS A 1 87 ? 12.726 4.653 -19.081 1.00 85.31 87 HIS A CA 1
ATOM 723 C C . HIS A 1 87 ? 12.180 3.248 -18.843 1.00 85.31 87 HIS A C 1
ATOM 725 O O . HIS A 1 87 ? 11.565 2.970 -17.811 1.00 85.31 87 HIS A O 1
ATOM 731 N N . ARG A 1 88 ? 12.457 2.329 -19.776 1.00 86.00 88 ARG A N 1
ATOM 732 C CA . ARG A 1 88 ? 12.009 0.936 -19.672 1.00 86.00 88 ARG A CA 1
ATOM 733 C C . ARG A 1 88 ? 12.613 0.221 -18.471 1.00 86.00 88 ARG A C 1
ATOM 735 O O . ARG A 1 88 ? 11.900 -0.528 -17.806 1.00 86.00 88 ARG A O 1
ATOM 742 N N . LEU A 1 89 ? 13.900 0.433 -18.196 1.00 89.69 89 LEU A N 1
ATOM 743 C CA . LEU A 1 89 ? 14.572 -0.204 -17.062 1.00 89.69 89 LEU A CA 1
ATOM 744 C C . LEU A 1 89 ? 14.024 0.304 -15.727 1.00 89.69 89 LEU A C 1
ATOM 746 O O . LEU A 1 89 ? 13.674 -0.504 -14.871 1.00 89.69 89 LEU A O 1
ATOM 750 N N . SER A 1 90 ? 13.889 1.622 -15.572 1.00 88.31 90 SER A N 1
ATOM 751 C CA . SER A 1 90 ? 13.380 2.241 -14.344 1.00 88.31 90 SER A CA 1
ATOM 752 C C . SER A 1 90 ? 11.940 1.822 -14.054 1.00 88.31 90 SER A C 1
ATOM 754 O O . SER A 1 90 ? 11.638 1.403 -12.937 1.00 88.31 90 SER A O 1
ATOM 756 N N . LEU A 1 91 ? 11.063 1.841 -15.065 1.00 89.31 91 LEU A N 1
ATOM 757 C CA . LEU A 1 91 ? 9.684 1.369 -14.912 1.00 89.31 91 LEU A CA 1
ATOM 758 C C . LEU A 1 91 ? 9.613 -0.133 -14.625 1.00 89.31 91 LEU A C 1
ATOM 760 O O . LEU A 1 91 ? 8.853 -0.550 -13.754 1.00 89.31 91 LEU A O 1
ATOM 764 N N . GLY A 1 92 ? 10.416 -0.949 -15.315 1.00 90.50 92 GLY A N 1
ATOM 765 C CA . GLY A 1 92 ? 10.476 -2.391 -15.075 1.00 90.50 92 GLY A CA 1
ATOM 766 C C . GLY A 1 92 ? 10.919 -2.723 -13.649 1.00 90.50 92 GLY A C 1
ATOM 767 O O . GLY A 1 92 ? 10.275 -3.527 -12.976 1.00 90.50 92 GLY A O 1
ATOM 768 N N . LEU A 1 93 ? 11.967 -2.055 -13.157 1.00 92.00 93 LEU A N 1
ATOM 769 C CA . LEU A 1 93 ? 12.454 -2.190 -11.783 1.00 92.00 93 LEU A CA 1
ATOM 770 C C . LEU A 1 93 ? 11.420 -1.712 -10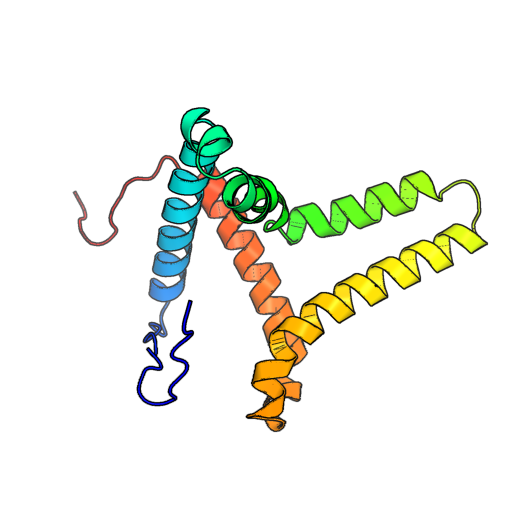.761 1.00 92.00 93 LEU A C 1
ATOM 772 O O . LEU A 1 93 ? 11.221 -2.381 -9.750 1.00 92.00 93 LEU A O 1
ATOM 776 N N . LEU A 1 94 ? 10.731 -0.598 -11.025 1.00 91.19 94 LEU A N 1
ATOM 777 C CA . LEU A 1 94 ? 9.683 -0.082 -10.145 1.00 91.19 94 LEU A CA 1
ATOM 778 C C . LEU A 1 94 ? 8.514 -1.068 -10.024 1.00 91.19 94 LEU A C 1
ATOM 780 O O . LEU A 1 94 ? 8.072 -1.361 -8.914 1.00 91.19 94 LEU A O 1
ATOM 784 N N . LEU A 1 95 ? 8.037 -1.615 -11.144 1.00 89.31 95 LEU A N 1
ATOM 785 C CA . LEU A 1 95 ? 6.957 -2.603 -11.154 1.00 89.31 95 LEU A CA 1
ATOM 786 C C . LEU A 1 95 ? 7.375 -3.909 -10.469 1.00 89.31 95 LEU A C 1
ATOM 788 O O . LEU A 1 95 ? 6.621 -4.445 -9.655 1.00 89.31 95 LEU A O 1
ATOM 792 N N . ALA A 1 96 ? 8.591 -4.392 -10.740 1.00 89.81 96 ALA A N 1
ATOM 793 C CA . ALA A 1 96 ? 9.156 -5.556 -10.064 1.00 89.81 96 ALA A CA 1
ATOM 794 C C . ALA A 1 96 ? 9.2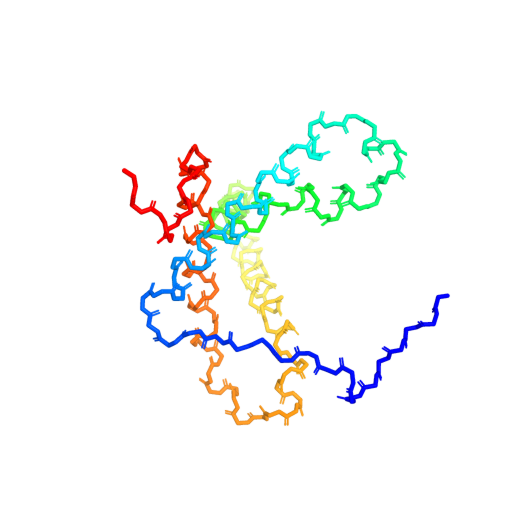63 -5.329 -8.549 1.00 89.81 96 ALA A C 1
ATOM 796 O O . ALA A 1 96 ? 8.872 -6.192 -7.761 1.00 89.81 96 ALA A O 1
ATOM 797 N N . PHE A 1 97 ? 9.713 -4.146 -8.128 1.00 89.44 97 PHE A N 1
ATOM 798 C CA . PHE A 1 97 ? 9.784 -3.767 -6.721 1.00 89.44 97 PHE A CA 1
ATOM 799 C C . PHE A 1 97 ? 8.394 -3.714 -6.074 1.00 89.44 97 PHE A C 1
ATOM 801 O O . PHE A 1 97 ? 8.190 -4.278 -4.997 1.00 89.44 97 PHE A O 1
ATOM 808 N N . MET A 1 98 ? 7.403 -3.112 -6.737 1.00 87.19 98 MET A N 1
ATOM 809 C CA . MET A 1 98 ? 6.019 -3.098 -6.255 1.00 87.19 98 MET A CA 1
ATOM 810 C C . MET A 1 98 ? 5.485 -4.521 -6.062 1.00 87.19 98 MET A C 1
ATOM 812 O O . MET A 1 98 ? 5.010 -4.840 -4.971 1.00 87.19 98 MET A O 1
ATOM 816 N N . ALA A 1 99 ? 5.631 -5.398 -7.058 1.00 84.12 99 ALA A N 1
ATOM 817 C CA . ALA A 1 99 ? 5.213 -6.797 -6.960 1.00 84.12 99 ALA A CA 1
ATOM 818 C C . ALA A 1 99 ? 5.919 -7.529 -5.804 1.00 84.12 99 ALA A C 1
ATOM 820 O O . ALA A 1 99 ? 5.268 -8.200 -5.000 1.00 84.12 99 ALA A O 1
ATOM 821 N N . PHE A 1 100 ? 7.230 -7.326 -5.654 1.00 87.31 100 PHE A N 1
ATOM 822 C CA . PHE A 1 100 ? 8.030 -7.918 -4.585 1.00 87.31 100 PHE A CA 1
ATOM 823 C C . PHE A 1 100 ? 7.547 -7.500 -3.188 1.00 87.31 100 PHE A C 1
ATOM 825 O O . PHE A 1 100 ? 7.364 -8.348 -2.314 1.00 87.31 100 PHE A O 1
ATOM 832 N N .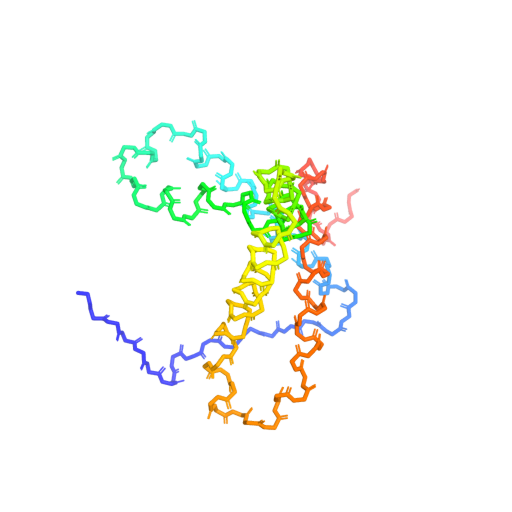 THR A 1 101 ? 7.246 -6.215 -2.971 1.00 84.31 101 THR A N 1
ATOM 833 C CA . THR A 1 101 ? 6.740 -5.745 -1.667 1.00 84.31 101 THR A CA 1
ATOM 834 C C . THR A 1 101 ? 5.366 -6.316 -1.304 1.00 84.31 101 THR A C 1
ATOM 836 O O . THR A 1 101 ? 5.081 -6.514 -0.120 1.00 84.31 101 THR A O 1
ATOM 839 N N . LYS A 1 102 ? 4.501 -6.597 -2.290 1.00 80.56 102 LYS A N 1
ATOM 840 C CA . LYS A 1 102 ? 3.220 -7.284 -2.052 1.00 80.56 102 LYS A CA 1
ATOM 841 C C . LYS A 1 102 ? 3.445 -8.750 -1.716 1.00 80.56 102 LYS A C 1
ATOM 843 O O . LYS A 1 102 ? 2.803 -9.257 -0.803 1.00 80.56 102 LYS A O 1
ATOM 848 N N . PHE A 1 103 ? 4.384 -9.391 -2.407 1.00 80.81 103 PHE A N 1
ATOM 849 C CA . PHE A 1 103 ? 4.711 -10.792 -2.193 1.00 80.81 103 PHE A CA 1
ATOM 850 C C . PHE A 1 103 ? 5.280 -11.036 -0.790 1.00 80.81 103 PHE A C 1
ATOM 852 O O . PHE A 1 103 ? 4.753 -11.878 -0.069 1.00 80.81 103 PHE A O 1
ATOM 859 N N . ILE A 1 104 ? 6.266 -10.239 -0.347 1.00 84.06 104 ILE A N 1
ATOM 860 C CA . ILE A 1 104 ? 6.889 -10.367 0.988 1.00 84.06 104 ILE A CA 1
ATOM 861 C C . ILE A 1 104 ? 5.852 -10.368 2.111 1.00 84.06 104 ILE A C 1
ATOM 863 O O . ILE A 1 104 ? 5.962 -11.152 3.051 1.00 84.06 104 ILE A O 1
ATOM 867 N N . LYS A 1 105 ? 4.827 -9.511 2.020 1.00 76.88 105 LYS A N 1
ATOM 868 C CA . LYS A 1 105 ? 3.792 -9.416 3.059 1.00 76.88 105 LYS A CA 1
ATOM 869 C C . LYS A 1 105 ? 3.037 -10.727 3.272 1.00 76.88 105 LYS A C 1
ATOM 871 O O . LYS A 1 105 ? 2.549 -10.952 4.374 1.00 76.88 105 LYS A O 1
ATOM 876 N N . LEU A 1 106 ? 2.945 -11.573 2.247 1.00 78.25 106 LEU A N 1
ATOM 877 C CA . LEU A 1 106 ? 2.245 -12.855 2.307 1.00 78.25 106 LEU A CA 1
ATOM 878 C C . LEU A 1 106 ? 3.187 -14.051 2.503 1.00 78.25 106 LEU A C 1
ATOM 880 O O . LEU A 1 106 ? 2.707 -15.137 2.812 1.00 78.25 106 LEU A O 1
ATOM 884 N N . VAL A 1 107 ? 4.511 -13.868 2.417 1.00 81.62 107 VAL A N 1
ATOM 885 C CA . VAL A 1 107 ? 5.495 -14.955 2.599 1.00 81.62 107 VAL A CA 1
ATOM 886 C C . VAL A 1 107 ? 5.313 -15.672 3.938 1.00 81.62 107 VAL A C 1
ATOM 888 O O . VAL A 1 107 ? 5.361 -16.898 3.984 1.00 81.62 107 VAL A O 1
ATOM 891 N N . GLY A 1 108 ? 5.045 -14.935 5.022 1.00 79.38 108 GLY A N 1
ATOM 892 C CA . GLY A 1 108 ? 4.824 -15.537 6.342 1.00 79.38 108 GLY A CA 1
ATOM 893 C C . GLY A 1 108 ? 3.604 -16.466 6.400 1.00 79.38 108 GLY A C 1
ATOM 894 O O . GLY A 1 108 ? 3.619 -17.443 7.146 1.00 79.38 108 GLY A O 1
ATOM 895 N N . HIS A 1 109 ? 2.576 -16.188 5.593 1.00 80.75 109 HIS A N 1
ATOM 896 C CA . HIS A 1 109 ? 1.397 -17.046 5.447 1.00 80.75 109 HIS A CA 1
ATOM 897 C C . HIS A 1 109 ? 1.702 -18.250 4.556 1.00 80.75 109 HIS A C 1
ATOM 899 O O . HIS A 1 109 ? 1.463 -19.389 4.953 1.00 80.75 109 HIS A O 1
ATOM 905 N N . TYR A 1 110 ? 2.325 -18.014 3.399 1.00 80.19 110 TYR A N 1
ATOM 906 C CA . TYR A 1 110 ? 2.685 -19.072 2.451 1.00 80.19 110 TYR A CA 1
ATOM 907 C C . TYR A 1 110 ? 3.655 -20.101 3.030 1.00 80.19 110 TYR A C 1
ATOM 909 O O . TYR A 1 110 ? 3.586 -21.270 2.663 1.00 80.19 110 TYR A O 1
ATOM 917 N N . TRP A 1 111 ? 4.520 -19.706 3.968 1.00 81.50 111 TRP A N 1
ATOM 918 C CA . TRP A 1 111 ? 5.393 -20.650 4.666 1.00 81.50 111 TRP A CA 1
ATOM 919 C C . TRP A 1 111 ? 4.611 -21.672 5.507 1.00 81.50 111 TRP A C 1
ATOM 921 O O . TRP A 1 111 ? 5.035 -22.816 5.639 1.00 81.50 111 TRP A O 1
ATOM 931 N N . ARG A 1 112 ? 3.467 -21.276 6.079 1.00 83.06 112 ARG A N 1
ATOM 932 C CA . ARG A 1 112 ? 2.608 -22.159 6.888 1.00 83.06 112 ARG A CA 1
ATOM 933 C C . ARG A 1 112 ? 1.623 -22.946 6.022 1.00 83.06 112 ARG A C 1
ATOM 935 O O . ARG A 1 112 ? 1.354 -24.106 6.316 1.00 83.06 112 ARG A O 1
ATOM 942 N N . HIS A 1 113 ? 1.121 -22.330 4.950 1.00 81.88 113 HIS A N 1
ATOM 943 C CA . HIS A 1 113 ? 0.147 -22.916 4.028 1.00 81.88 113 HIS A CA 1
ATOM 944 C C . HIS A 1 113 ? 0.564 -22.680 2.563 1.00 81.88 113 HIS A C 1
ATOM 946 O O . HIS A 1 113 ? 0.110 -21.725 1.931 1.00 81.88 113 HIS A O 1
ATOM 952 N N . PRO A 1 114 ? 1.415 -23.549 1.984 1.00 80.56 114 PRO A N 1
ATOM 953 C CA . PRO A 1 114 ? 1.958 -23.348 0.637 1.00 80.56 114 PRO A CA 1
ATOM 954 C C . PRO A 1 114 ? 0.908 -23.486 -0.475 1.00 80.56 114 PRO A C 1
ATOM 956 O O . PRO A 1 114 ? 1.094 -22.951 -1.564 1.00 80.56 114 PRO A O 1
ATOM 959 N N . TRP A 1 115 ? -0.210 -24.168 -0.210 1.00 82.12 115 TRP A N 1
ATOM 960 C CA . TRP A 1 115 ? -1.306 -24.318 -1.173 1.00 82.12 115 TRP A CA 1
ATOM 961 C C . TRP A 1 115 ? -2.028 -22.992 -1.471 1.00 82.12 115 TRP A C 1
ATOM 963 O O . TRP A 1 115 ? -2.515 -22.777 -2.581 1.00 82.12 115 TRP A O 1
ATOM 973 N N . ASP A 1 116 ? -2.012 -22.050 -0.524 1.00 81.50 116 ASP A N 1
ATOM 974 C CA . ASP A 1 116 ? -2.685 -20.754 -0.659 1.00 81.50 116 ASP A CA 1
ATOM 975 C C . ASP A 1 116 ? -1.971 -19.805 -1.633 1.00 81.50 116 ASP A C 1
ATOM 977 O O . ASP A 1 116 ? -2.467 -18.718 -1.927 1.00 81.50 116 ASP A O 1
ATOM 981 N N . LEU A 1 117 ? -0.831 -20.215 -2.199 1.00 79.62 117 LEU A N 1
ATOM 982 C CA . LEU A 1 117 ? -0.117 -19.452 -3.221 1.00 79.62 117 LEU A CA 1
ATOM 983 C C . LEU A 1 117 ? -0.972 -19.237 -4.482 1.00 79.62 117 LEU A C 1
ATOM 985 O O . LEU A 1 117 ? -0.861 -18.203 -5.141 1.00 79.62 117 LEU A O 1
ATOM 989 N N . VAL A 1 118 ? -1.893 -20.164 -4.776 1.00 81.94 118 VAL A N 1
ATOM 990 C CA . VAL A 1 118 ? -2.878 -20.032 -5.865 1.00 81.94 118 VAL A CA 1
ATOM 991 C C . VAL A 1 118 ? -3.842 -18.861 -5.619 1.00 81.94 118 VAL A C 1
ATOM 993 O O . VAL A 1 118 ? -4.332 -18.250 -6.567 1.00 81.94 118 VAL A O 1
ATOM 996 N N . LEU A 1 119 ? -4.071 -18.485 -4.356 1.00 81.00 119 LEU A N 1
ATOM 997 C CA . LEU A 1 119 ? -4.910 -17.348 -3.961 1.00 81.00 119 LEU A CA 1
ATOM 998 C C . LEU A 1 119 ? -4.150 -16.010 -3.978 1.00 81.00 119 LEU A C 1
ATOM 1000 O O . LEU A 1 119 ? -4.746 -14.959 -3.734 1.00 81.00 119 LEU A O 1
ATOM 1004 N N . SER A 1 120 ? -2.858 -16.004 -4.325 1.00 79.44 120 SER A N 1
ATOM 1005 C CA . SER A 1 120 ? -2.053 -14.784 -4.463 1.00 79.44 120 SER A CA 1
ATOM 1006 C C . SER A 1 120 ? -2.704 -13.697 -5.335 1.00 79.44 120 SER A C 1
ATOM 1008 O O . SER A 1 120 ? -2.801 -12.560 -4.863 1.00 79.44 120 SER A O 1
ATOM 1010 N N . PRO A 1 121 ? -3.207 -13.967 -6.559 1.00 79.69 121 PRO A N 1
ATOM 1011 C CA . PRO A 1 121 ? -3.888 -12.939 -7.353 1.00 79.69 121 PRO A CA 1
ATOM 1012 C C . PRO A 1 121 ? -5.150 -12.393 -6.667 1.00 79.69 121 PRO A C 1
ATOM 1014 O O . PRO A 1 121 ? -5.403 -11.187 -6.711 1.00 79.69 121 PRO A O 1
ATOM 1017 N N . VAL A 1 122 ? -5.902 -13.249 -5.965 1.00 85.44 122 VAL A N 1
ATOM 1018 C CA . VAL A 1 122 ? -7.103 -12.845 -5.215 1.00 85.44 122 VAL A CA 1
ATOM 1019 C C . VAL A 1 122 ? -6.728 -11.897 -4.076 1.00 85.44 122 VAL A C 1
ATOM 1021 O O . VAL A 1 122 ? -7.392 -10.881 -3.871 1.00 85.44 122 VAL A O 1
ATOM 1024 N N . SER A 1 123 ? -5.624 -12.171 -3.379 1.00 82.12 123 SER A N 1
ATOM 1025 C CA . SER A 1 123 ? -5.137 -11.318 -2.290 1.00 82.12 123 SER A CA 1
ATOM 1026 C C . SER A 1 123 ? -4.741 -9.911 -2.760 1.00 82.12 123 SER A C 1
ATOM 1028 O O . SER A 1 123 ? -5.028 -8.920 -2.083 1.00 82.12 123 SER A O 1
ATOM 1030 N N . ILE A 1 124 ? -4.144 -9.803 -3.954 1.00 83.00 124 ILE A N 1
ATOM 1031 C CA . ILE A 1 124 ? -3.765 -8.524 -4.563 1.00 83.00 124 ILE A CA 1
ATOM 1032 C C . ILE A 1 124 ? -5.026 -7.731 -4.920 1.00 83.00 124 ILE A C 1
ATOM 1034 O O . ILE A 1 124 ? -5.145 -6.564 -4.536 1.00 83.00 124 ILE A O 1
ATOM 1038 N N . LEU A 1 125 ? -5.993 -8.370 -5.589 1.00 85.75 125 LEU A N 1
ATOM 1039 C CA . LEU A 1 125 ? -7.269 -7.748 -5.952 1.00 85.75 125 LEU A CA 1
ATOM 1040 C C . LEU A 1 125 ? -8.030 -7.261 -4.713 1.00 85.75 125 LEU A C 1
ATOM 1042 O O . LEU A 1 125 ? -8.513 -6.128 -4.674 1.00 85.75 125 LEU A O 1
ATOM 1046 N N . PHE A 1 126 ? -8.071 -8.086 -3.668 1.00 84.75 126 PHE A N 1
ATOM 1047 C CA . PHE A 1 126 ? -8.669 -7.733 -2.386 1.00 84.75 126 PHE A CA 1
ATOM 1048 C C . PHE A 1 126 ? -7.973 -6.525 -1.740 1.00 84.75 126 PHE A C 1
ATOM 1050 O O . PHE A 1 126 ? -8.635 -5.636 -1.202 1.00 84.75 126 PHE A O 1
ATOM 1057 N N . GLY A 1 127 ? -6.645 -6.429 -1.856 1.00 84.25 127 GLY A N 1
ATOM 1058 C CA . GLY A 1 127 ? -5.870 -5.266 -1.426 1.00 84.25 127 GLY A CA 1
ATOM 1059 C C . GLY A 1 127 ? -6.259 -3.972 -2.150 1.00 84.25 127 GLY A C 1
ATOM 1060 O O . GLY A 1 127 ? -6.430 -2.936 -1.500 1.00 84.25 127 GLY A O 1
ATOM 1061 N N . TYR A 1 128 ? -6.454 -4.018 -3.472 1.00 84.88 128 TYR A N 1
ATOM 1062 C CA . TYR A 1 128 ? -6.943 -2.868 -4.246 1.00 84.88 128 TYR A CA 1
ATOM 1063 C C . TYR A 1 128 ? -8.367 -2.476 -3.854 1.00 84.88 128 TYR A C 1
ATOM 1065 O O . TYR A 1 128 ? -8.637 -1.297 -3.618 1.00 84.88 128 TYR A O 1
ATOM 1073 N N . PHE A 1 129 ? -9.256 -3.456 -3.698 1.00 88.00 129 PHE A N 1
ATOM 1074 C CA . PHE A 1 129 ? -10.624 -3.233 -3.238 1.00 88.00 129 PHE A CA 1
ATOM 1075 C C . PHE A 1 129 ? -10.667 -2.561 -1.855 1.00 88.00 129 PHE A C 1
ATOM 1077 O O . PHE A 1 129 ? -11.373 -1.572 -1.651 1.00 88.00 129 PHE A O 1
ATOM 1084 N N . HIS A 1 130 ? -9.833 -3.010 -0.916 1.00 84.88 130 HIS A N 1
ATOM 1085 C CA . HIS A 1 130 ? -9.670 -2.346 0.376 1.00 84.88 130 HIS A CA 1
ATOM 1086 C C . HIS A 1 130 ? -9.121 -0.920 0.256 1.00 84.88 130 HIS A C 1
ATOM 1088 O O . HIS A 1 130 ? -9.529 -0.044 1.023 1.00 84.88 130 HIS A O 1
ATOM 1094 N N . GLY A 1 131 ? -8.228 -0.663 -0.702 1.00 86.00 131 GLY A N 1
ATOM 1095 C CA . GLY A 1 131 ? -7.767 0.685 -1.035 1.00 86.00 131 GLY A CA 1
ATOM 1096 C C . GLY A 1 131 ? -8.919 1.609 -1.441 1.00 86.00 131 GLY A C 1
ATOM 1097 O O . GLY A 1 131 ? -9.013 2.728 -0.935 1.00 86.00 131 GLY A O 1
ATOM 1098 N N . LEU A 1 132 ? -9.853 1.123 -2.265 1.00 86.38 132 LEU A N 1
ATOM 1099 C CA . LEU A 1 132 ? -11.060 1.869 -2.644 1.00 86.38 132 LEU A CA 1
ATOM 1100 C C . LEU A 1 132 ? -11.967 2.144 -1.438 1.00 86.38 132 LEU A C 1
ATOM 1102 O O . LEU A 1 132 ? -12.430 3.271 -1.263 1.00 86.38 132 LEU A O 1
ATOM 1106 N N . ILE A 1 133 ? -12.159 1.158 -0.553 1.00 86.44 133 ILE A N 1
ATOM 1107 C CA . ILE A 1 133 ? -12.902 1.348 0.704 1.00 86.44 133 ILE A CA 1
ATOM 1108 C C . ILE A 1 133 ? -12.256 2.446 1.558 1.00 86.44 133 ILE A C 1
ATOM 1110 O O . ILE A 1 133 ? -12.968 3.273 2.133 1.00 86.44 133 ILE A O 1
ATOM 1114 N N . LYS A 1 134 ? -10.919 2.488 1.639 1.00 86.19 134 LYS A N 1
ATOM 1115 C CA . LYS A 1 134 ? -10.203 3.532 2.384 1.00 86.19 134 LYS A CA 1
ATOM 1116 C C . LYS A 1 134 ? -10.460 4.920 1.803 1.00 86.19 134 LYS A C 1
ATOM 1118 O O . LYS A 1 134 ? -10.739 5.832 2.582 1.00 86.19 134 LYS A O 1
ATOM 1123 N N . ILE A 1 135 ? -10.440 5.071 0.480 1.00 86.06 135 ILE A N 1
ATOM 1124 C CA . ILE A 1 135 ? -10.759 6.338 -0.199 1.00 86.06 135 ILE A CA 1
ATOM 1125 C C . ILE A 1 135 ? -12.210 6.737 0.067 1.00 86.06 135 ILE A C 1
ATOM 1127 O O . ILE A 1 135 ? -12.477 7.842 0.529 1.00 86.06 135 ILE A O 1
ATOM 1131 N N . TYR A 1 136 ? -13.154 5.821 -0.140 1.00 86.88 136 TYR A N 1
ATOM 1132 C CA . TYR A 1 136 ? -14.568 6.077 0.122 1.00 86.88 136 TYR A CA 1
ATOM 1133 C C . TYR A 1 136 ? -14.816 6.494 1.580 1.00 86.88 136 TYR A C 1
ATOM 1135 O O . TYR A 1 136 ? -15.580 7.420 1.865 1.00 86.88 136 TYR A O 1
ATOM 1143 N N . SER A 1 137 ? -14.130 5.846 2.524 1.00 85.06 137 SER A N 1
ATOM 1144 C CA . SER A 1 137 ? -14.223 6.169 3.948 1.00 85.06 137 SER A CA 1
ATOM 1145 C C . SER A 1 137 ? -13.676 7.558 4.296 1.00 85.06 137 SER A C 1
ATOM 1147 O O . SER A 1 137 ? -14.173 8.163 5.242 1.00 85.06 137 SER A O 1
ATOM 1149 N N . LEU A 1 138 ? -12.704 8.068 3.527 1.00 83.81 138 LEU A N 1
ATOM 1150 C CA . LEU A 1 138 ? -12.147 9.412 3.682 1.00 83.81 138 LEU A CA 1
ATOM 1151 C C . LEU A 1 138 ? -13.195 10.471 3.309 1.00 83.81 138 LEU A C 1
ATOM 1153 O O . LEU A 1 138 ? -13.476 11.370 4.096 1.00 83.81 138 LEU A O 1
ATOM 1157 N N . PHE A 1 139 ? -13.859 10.316 2.162 1.00 82.62 139 PHE A N 1
ATOM 1158 C CA . PHE A 1 139 ? -14.925 11.235 1.738 1.00 82.62 139 PHE A CA 1
ATOM 1159 C C . PHE A 1 139 ? -16.176 11.155 2.622 1.00 82.62 139 PHE A C 1
ATOM 1161 O O . PHE A 1 139 ? -16.919 12.123 2.755 1.00 82.62 139 PHE A O 1
ATOM 1168 N N . THR A 1 140 ? -16.401 10.016 3.280 1.00 83.12 140 THR A N 1
ATOM 1169 C CA . THR A 1 140 ? -17.536 9.807 4.194 1.00 83.12 140 THR A CA 1
ATOM 1170 C C . THR A 1 140 ? -17.170 9.977 5.671 1.00 83.12 140 THR A C 1
ATOM 1172 O O . THR A 1 140 ? -17.911 9.531 6.554 1.00 83.12 140 THR A O 1
ATOM 1175 N N . LEU A 1 141 ? -16.064 10.670 5.969 1.00 79.06 141 LEU A N 1
ATOM 1176 C CA . LEU A 1 141 ? -15.606 10.934 7.335 1.00 79.06 141 LEU A CA 1
ATOM 1177 C C . LEU A 1 141 ? -16.646 11.644 8.206 1.00 79.06 141 LEU A C 1
ATOM 1179 O O . LEU A 1 141 ? -16.687 11.375 9.410 1.00 79.06 141 LEU A O 1
ATOM 1183 N N . HIS A 1 142 ? -17.506 12.487 7.624 1.00 72.50 142 HIS A N 1
ATOM 1184 C CA . HIS A 1 142 ? -18.547 13.203 8.369 1.00 72.50 142 HIS A CA 1
ATOM 1185 C C . HIS A 1 142 ? -19.637 12.261 8.908 1.00 72.50 142 HIS A C 1
ATOM 1187 O O . HIS A 1 142 ? -20.310 12.596 9.882 1.00 72.50 142 HIS A O 1
ATOM 1193 N N . LYS A 1 143 ? -19.859 11.091 8.286 1.00 71.69 143 LYS A N 1
ATOM 1194 C CA . LYS A 1 143 ? -20.942 10.187 8.692 1.00 71.69 143 LYS A CA 1
ATOM 1195 C C . LYS A 1 143 ? -20.566 9.512 10.010 1.00 71.69 143 LYS A C 1
ATOM 1197 O O . LYS A 1 143 ? -19.727 8.606 10.057 1.00 71.69 143 LYS A O 1
ATOM 1202 N N . THR A 1 144 ? -21.184 9.965 11.093 1.00 64.38 144 THR A N 1
ATOM 1203 C CA . THR A 1 144 ? -21.040 9.466 12.471 1.00 64.38 144 THR A CA 1
ATOM 1204 C C . THR A 1 144 ? -22.177 8.530 12.880 1.00 64.38 144 THR A C 1
ATOM 1206 O O . THR A 1 144 ? -22.387 8.297 14.064 1.00 64.38 144 THR A O 1
ATOM 1209 N N . THR A 1 145 ? -22.896 7.938 11.926 1.00 58.97 145 THR A N 1
ATOM 1210 C CA . THR A 1 145 ? -23.925 6.947 12.239 1.00 58.97 145 THR A CA 1
ATOM 1211 C C . THR A 1 145 ? -23.297 5.605 12.614 1.00 58.97 145 THR A C 1
ATOM 1213 O O . THR A 1 145 ? -22.553 4.982 11.845 1.00 58.97 145 THR A O 1
ATOM 1216 N N . TRP A 1 146 ? -23.597 5.161 13.833 1.00 55.88 146 TRP A N 1
ATOM 1217 C CA . TRP A 1 146 ? -23.435 3.777 14.250 1.00 55.88 146 TRP A CA 1
ATOM 1218 C C . TRP A 1 146 ? -24.589 3.000 13.628 1.00 55.88 146 TRP A C 1
ATOM 1220 O O . TRP A 1 146 ? -25.731 3.200 14.014 1.00 55.88 146 TRP A O 1
ATOM 1230 N N . GLY A 1 147 ? -24.310 2.130 12.658 1.00 49.75 147 GLY A N 1
ATOM 1231 C CA . GLY A 1 147 ? -25.339 1.389 11.911 1.00 49.75 147 GLY A CA 1
ATOM 1232 C C . GLY A 1 147 ? -26.221 0.427 12.726 1.00 49.75 147 GLY A C 1
ATOM 1233 O O . GLY A 1 147 ? -26.892 -0.388 12.115 1.00 49.75 147 GLY A O 1
ATOM 1234 N N . ASN A 1 148 ? -26.206 0.502 14.062 1.00 45.22 148 ASN A N 1
ATOM 1235 C CA . ASN A 1 148 ? -27.095 -0.233 14.967 1.00 45.22 148 ASN A CA 1
ATOM 1236 C C . ASN A 1 148 ? -28.200 0.639 15.583 1.00 45.22 148 ASN A C 1
ATOM 1238 O O . ASN A 1 148 ? -28.963 0.148 16.409 1.00 45.22 148 ASN A O 1
ATOM 1242 N N . ARG A 1 149 ? -28.279 1.926 15.238 1.00 45.69 149 ARG A N 1
ATOM 1243 C CA . ARG A 1 149 ? -29.373 2.797 15.666 1.00 45.69 149 ARG A CA 1
ATOM 1244 C C . ARG A 1 149 ? -29.856 3.578 14.458 1.00 45.69 149 ARG A C 1
ATOM 1246 O O . ARG A 1 149 ? -29.227 4.556 14.061 1.00 45.69 149 ARG A O 1
ATOM 1253 N N . GLU A 1 150 ? -30.919 3.076 13.843 1.00 40.97 150 GLU A N 1
ATOM 1254 C CA . GLU A 1 150 ? -31.812 3.937 13.080 1.00 40.97 150 GLU A CA 1
ATOM 1255 C C . GLU A 1 150 ? -32.433 4.898 14.099 1.00 40.97 150 GLU A C 1
ATOM 1257 O O . GLU A 1 150 ? -33.108 4.464 15.032 1.00 40.97 150 GLU A O 1
ATOM 1262 N N . CYS A 1 151 ? -32.076 6.173 13.988 1.00 38.66 151 CYS A N 1
ATOM 1263 C CA . CYS A 1 151 ? -32.820 7.277 14.573 1.00 38.66 151 CYS A CA 1
ATOM 1264 C C . CYS A 1 151 ? -33.446 8.040 13.411 1.00 38.66 151 CYS A C 1
ATOM 1266 O O . CYS A 1 151 ? -32.732 8.186 12.387 1.00 38.66 151 CYS A O 1
#

pLDDT: mean 80.64, std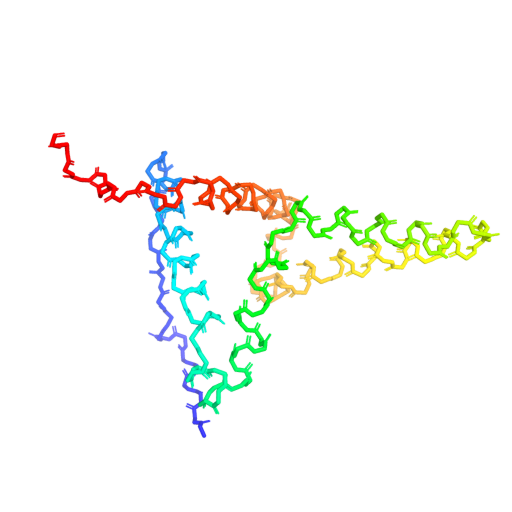 9.81, range [38.66, 92.0]

Organism: NCBI:txid1955775

Sequence (151 aa):
MYFQNDPKAEVQTTLENDAKFLKQCVRRSRSNWRSNLRSLTESATWQRYPWSTYTVFLTTPTQLTPITEPLLIWICHKSTEADFVQHRLSLGLLLAFMAFTKFIKLVGHYWRHPWDLVLSPVSILFGYFHGLIKIYSLFTLHKTTWGNREC